Protein AF-A4J7V1-F1 (afdb_monomer_lite)

Organism: Desulforamulus reducens (strain ATCC BAA-1160 / DSM 100696 / MI-1) (NCBI:txid349161)

pLDDT: mean 93.11, std 5.17, range [64.94, 97.19]

Secondary structure (DSSP, 8-state):
---TT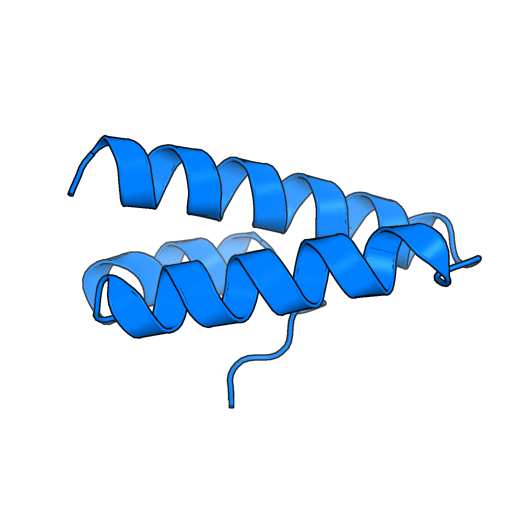S-HHHHHHHGGGS-HHHHHHHHHHHHHHHHH---HHHHHHHHHHHHHHHHHHHT-

Radius of gyration: 10.68 Å; chains: 1; bounding box: 26×17×29 Å

Structure (mmCIF, N/CA/C/O backbone):
data_AF-A4J7V1-F1
#
_entry.id   AF-A4J7V1-F1
#
loop_
_atom_site.group_PDB
_atom_site.id
_atom_site.type_symbol
_atom_site.label_atom_id
_atom_site.label_alt_id
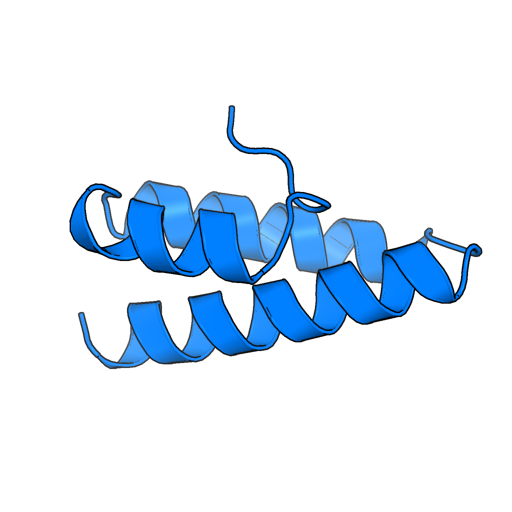_atom_site.label_comp_id
_atom_site.label_asym_id
_atom_site.label_entity_id
_atom_site.label_seq_id
_atom_site.pdbx_PDB_ins_code
_atom_site.Cartn_x
_atom_site.Cartn_y
_atom_site.Cartn_z
_atom_site.occupancy
_atom_site.B_iso_or_equiv
_atom_site.auth_seq_id
_atom_site.auth_comp_id
_atom_site.auth_asym_id
_atom_site.auth_atom_id
_atom_site.pdbx_PDB_model_num
ATOM 1 N N . MET A 1 1 ? -9.170 -7.995 -3.533 1.00 64.94 1 MET A N 1
ATOM 2 C CA . MET A 1 1 ? -7.851 -7.446 -3.168 1.00 64.94 1 MET A CA 1
ATOM 3 C C . MET A 1 1 ? -7.797 -6.023 -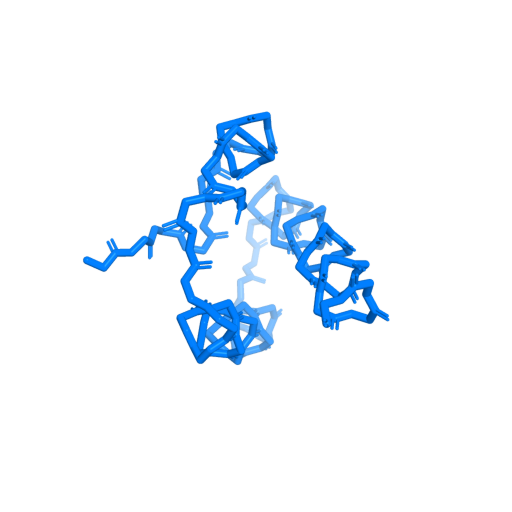3.686 1.00 64.94 1 MET A C 1
ATOM 5 O O . MET A 1 1 ? -8.190 -5.806 -4.831 1.00 64.94 1 MET A O 1
ATOM 9 N N . LEU A 1 2 ? -7.461 -5.063 -2.823 1.00 82.12 2 LEU A N 1
ATOM 10 C CA . LEU A 1 2 ? -7.275 -3.664 -3.220 1.00 82.12 2 LEU A CA 1
ATOM 11 C C . LEU A 1 2 ? -6.042 -3.554 -4.111 1.00 82.12 2 LEU A C 1
ATOM 13 O O . LEU A 1 2 ? -5.103 -4.321 -3.946 1.00 82.12 2 LEU A O 1
ATOM 17 N N . SER A 1 3 ? -6.052 -2.631 -5.070 1.00 88.69 3 SER A N 1
ATOM 18 C CA . SER A 1 3 ? -4.881 -2.426 -5.919 1.00 88.69 3 SER A CA 1
ATOM 19 C C . SER A 1 3 ? -3.898 -1.465 -5.239 1.00 88.69 3 SER A C 1
ATOM 21 O O . SER A 1 3 ? -4.293 -0.335 -4.945 1.00 88.69 3 SER A O 1
ATOM 23 N N . PRO A 1 4 ? -2.612 -1.832 -5.097 1.00 88.81 4 PRO A N 1
ATOM 24 C CA . PRO A 1 4 ? -1.553 -0.935 -4.619 1.00 88.81 4 PRO A CA 1
ATOM 25 C C . PRO A 1 4 ? -1.407 0.355 -5.441 1.00 88.81 4 PRO A C 1
ATOM 27 O O . PRO A 1 4 ? -0.954 1.379 -4.936 1.00 88.81 4 PRO A O 1
ATOM 30 N N . GLN A 1 5 ? -1.805 0.320 -6.718 1.00 90.31 5 GLN A N 1
ATOM 31 C CA . GLN A 1 5 ? -1.672 1.427 -7.674 1.00 90.31 5 GLN A CA 1
ATOM 32 C C . GLN A 1 5 ? -2.974 2.218 -7.880 1.00 90.31 5 GLN A C 1
ATOM 34 O O . GLN A 1 5 ? -3.080 2.998 -8.836 1.00 90.31 5 GLN A O 1
ATOM 39 N N . MET A 1 6 ? -3.979 1.993 -7.026 1.00 93.88 6 MET A N 1
ATOM 40 C CA . MET A 1 6 ? -5.246 2.717 -7.100 1.00 93.88 6 MET A CA 1
ATOM 41 C C . MET A 1 6 ? -5.052 4.224 -6.912 1.00 93.88 6 MET A C 1
ATOM 43 O O . MET A 1 6 ? -4.019 4.670 -6.407 1.00 93.88 6 MET A O 1
ATOM 47 N N . ASP A 1 7 ? -6.040 5.016 -7.330 1.00 94.25 7 ASP A N 1
ATOM 48 C CA . ASP A 1 7 ? -5.956 6.463 -7.161 1.00 94.25 7 ASP A CA 1
ATOM 49 C C . ASP A 1 7 ? -5.893 6.815 -5.658 1.00 94.25 7 ASP A C 1
ATOM 51 O O . ASP A 1 7 ? -6.738 6.344 -4.886 1.00 94.25 7 ASP A O 1
ATOM 55 N N . PRO A 1 8 ? -4.945 7.664 -5.216 1.00 94.81 8 PRO A N 1
ATOM 56 C CA . PRO A 1 8 ? -4.825 8.051 -3.810 1.00 94.81 8 PRO A CA 1
ATOM 5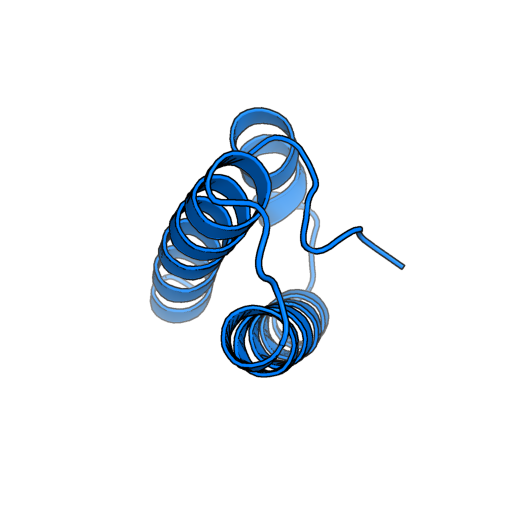7 C C . PRO A 1 8 ? -6.105 8.648 -3.210 1.00 94.81 8 PRO A C 1
ATOM 59 O O . PRO A 1 8 ? -6.337 8.564 -2.001 1.00 94.81 8 PRO A O 1
ATOM 62 N N . LYS A 1 9 ? -6.965 9.267 -4.030 1.00 94.44 9 LYS A N 1
ATOM 63 C CA . LYS A 1 9 ? -8.269 9.775 -3.583 1.00 94.44 9 LYS A CA 1
ATOM 64 C C . LYS A 1 9 ? -9.239 8.642 -3.289 1.00 94.44 9 LYS A C 1
ATOM 66 O O . LYS A 1 9 ? -9.954 8.718 -2.296 1.00 94.44 9 LYS A O 1
ATOM 71 N N . GLU A 1 10 ? -9.261 7.612 -4.128 1.00 94.50 10 GLU A N 1
ATOM 72 C CA . GLU A 1 10 ? -10.095 6.430 -3.910 1.00 94.50 10 GLU A CA 1
ATOM 73 C C . GLU A 1 10 ? -9.643 5.688 -2.655 1.00 94.50 10 GLU A C 1
ATOM 75 O O . GLU A 1 10 ? -10.479 5.355 -1.819 1.00 94.50 10 GLU A O 1
ATOM 80 N N . LEU A 1 11 ? -8.330 5.518 -2.459 1.00 94.56 11 LEU A N 1
ATOM 81 C CA . LEU A 1 11 ? -7.794 4.869 -1.263 1.00 94.56 11 LEU A CA 1
ATOM 82 C C . LEU A 1 11 ? -8.261 5.577 0.013 1.00 94.56 11 LEU A C 1
ATOM 84 O O . LEU A 1 11 ? -8.813 4.933 0.899 1.00 94.56 11 LEU A O 1
ATOM 88 N N . LYS A 1 12 ? -8.134 6.910 0.083 1.00 94.19 12 LYS A N 1
ATOM 89 C CA . LYS A 1 12 ? -8.598 7.711 1.235 1.00 94.19 12 LYS A CA 1
ATOM 90 C C . LYS A 1 12 ? -10.076 7.510 1.566 1.00 94.19 12 LYS A C 1
ATOM 92 O O . LYS A 1 12 ? -10.436 7.566 2.737 1.00 94.19 12 LYS A O 1
ATOM 97 N N . LEU A 1 13 ? -10.924 7.308 0.557 1.00 94.25 13 LEU A N 1
ATOM 98 C CA . LEU A 1 13 ? -12.351 7.040 0.757 1.00 94.25 13 LEU A CA 1
ATOM 99 C C . LEU A 1 13 ? -12.602 5.639 1.322 1.00 94.25 13 LEU A C 1
ATOM 101 O O . LEU A 1 13 ? -13.586 5.443 2.032 1.00 94.25 13 LEU A O 1
ATOM 105 N N . LEU A 1 14 ? -11.723 4.684 1.018 1.00 92.75 14 LEU A N 1
ATOM 106 C CA . LEU A 1 14 ? -11.832 3.307 1.484 1.00 92.75 14 LEU A CA 1
ATOM 107 C C . LEU A 1 14 ? -11.220 3.098 2.870 1.00 92.75 14 LEU A C 1
ATOM 109 O O . LEU A 1 14 ? -11.756 2.274 3.598 1.00 92.75 14 LEU A O 1
ATOM 113 N N . ILE A 1 15 ? -10.186 3.856 3.268 1.00 93.00 15 ILE A N 1
ATOM 114 C CA . ILE A 1 15 ? -9.504 3.734 4.579 1.00 93.00 15 ILE A CA 1
ATOM 115 C C . ILE A 1 15 ? -10.473 3.517 5.762 1.00 93.00 15 ILE A C 1
ATOM 117 O O . ILE A 1 15 ? -10.253 2.579 6.525 1.00 93.00 15 ILE A O 1
ATOM 121 N N . PRO A 1 16 ? -11.563 4.298 5.935 1.00 92.62 16 PRO A N 1
ATOM 122 C CA . PRO A 1 16 ? -12.466 4.129 7.080 1.00 92.62 16 PRO A CA 1
ATOM 123 C C . PRO A 1 16 ? -13.239 2.802 7.096 1.00 92.62 16 PRO A C 1
ATOM 125 O O . PRO A 1 16 ? -13.855 2.468 8.103 1.00 92.62 16 PRO A O 1
ATOM 128 N N . LEU A 1 17 ? -13.266 2.087 5.972 1.00 92.56 17 LEU A N 1
ATOM 129 C CA . LEU A 1 17 ? -13.982 0.828 5.776 1.00 92.56 17 LEU A CA 1
ATOM 130 C C . LEU A 1 17 ? -13.053 -0.392 5.838 1.00 92.56 17 LEU A C 1
ATOM 132 O O . LEU A 1 17 ? -13.546 -1.517 5.791 1.00 92.56 17 LEU A O 1
ATOM 136 N N . LEU A 1 18 ? -11.735 -0.181 5.905 1.00 91.06 18 LEU A N 1
ATOM 137 C CA . LEU A 1 18 ? -10.743 -1.252 5.935 1.00 91.06 18 LEU A CA 1
ATOM 138 C C . LEU A 1 18 ? -10.393 -1.627 7.366 1.00 91.06 18 LEU A C 1
ATOM 140 O O . LEU A 1 18 ? -10.293 -0.759 8.241 1.00 91.06 18 LEU A O 1
ATOM 144 N N . ALA A 1 19 ? -10.173 -2.922 7.591 1.00 93.50 19 ALA A N 1
ATOM 145 C CA . ALA A 1 19 ? -9.550 -3.370 8.819 1.00 93.50 19 ALA A CA 1
ATOM 146 C C . ALA A 1 19 ? -8.070 -2.967 8.823 1.00 93.50 19 ALA A C 1
ATOM 148 O O . ALA A 1 19 ? -7.447 -2.760 7.779 1.00 93.50 19 ALA A O 1
ATOM 149 N N . LYS A 1 20 ? -7.491 -2.864 10.021 1.00 93.94 20 LYS A N 1
ATOM 150 C CA . LYS A 1 20 ? -6.070 -2.537 10.179 1.00 93.94 20 LYS A CA 1
ATOM 151 C C . LYS A 1 20 ? -5.164 -3.540 9.458 1.00 93.94 20 LYS A C 1
ATOM 153 O O . LYS A 1 20 ? -4.240 -3.122 8.771 1.00 93.94 20 LYS A O 1
ATOM 158 N N . GLU A 1 21 ? -5.486 -4.827 9.561 1.00 94.25 21 GLU A N 1
ATOM 159 C CA . GLU A 1 21 ? -4.770 -5.915 8.883 1.00 94.25 21 GLU A CA 1
ATOM 160 C C . GLU A 1 21 ? -4.769 -5.759 7.355 1.00 94.25 21 GLU A C 1
ATOM 162 O O . GLU A 1 21 ? -3.714 -5.858 6.737 1.00 94.25 21 GLU A O 1
ATOM 167 N N . ASP A 1 22 ? -5.903 -5.383 6.751 1.00 93.69 22 ASP A N 1
ATOM 168 C CA . ASP A 1 22 ? -5.996 -5.161 5.302 1.00 93.69 22 ASP A CA 1
ATOM 169 C C . ASP A 1 22 ? -5.086 -4.011 4.838 1.00 93.69 22 ASP A C 1
ATOM 171 O O . ASP A 1 22 ? -4.524 -4.042 3.742 1.00 93.69 22 ASP A O 1
ATOM 175 N N . MET A 1 23 ? -4.955 -2.966 5.663 1.00 94.75 23 MET A N 1
ATOM 176 C CA . MET A 1 23 ? -4.080 -1.828 5.373 1.00 94.75 23 MET A CA 1
ATOM 177 C C . MET A 1 23 ? -2.601 -2.189 5.523 1.00 94.75 23 MET A C 1
ATOM 179 O O . MET A 1 23 ? -1.787 -1.725 4.728 1.00 94.75 23 MET A O 1
ATOM 183 N N . GLU A 1 24 ? -2.253 -3.006 6.519 1.00 95.44 24 GLU A N 1
ATOM 184 C CA . GLU A 1 24 ? -0.889 -3.505 6.730 1.00 95.44 24 GLU A CA 1
ATOM 185 C C . GLU A 1 24 ? -0.454 -4.449 5.597 1.00 95.44 24 GLU A C 1
ATOM 187 O O . GLU A 1 24 ? 0.656 -4.313 5.078 1.00 95.44 24 GLU A O 1
ATOM 192 N N . ASP A 1 25 ? -1.344 -5.338 5.149 1.00 95.31 25 ASP A N 1
ATOM 193 C CA . ASP A 1 25 ? -1.103 -6.213 3.998 1.00 95.31 25 ASP A CA 1
ATOM 194 C C . ASP A 1 25 ? -0.901 -5.400 2.710 1.00 95.31 25 ASP A C 1
ATOM 196 O O . ASP A 1 25 ? 0.062 -5.623 1.972 1.00 95.31 25 ASP A O 1
ATOM 200 N N . LEU A 1 26 ? -1.750 -4.394 2.467 1.00 95.44 26 LEU A N 1
ATOM 201 C CA . LEU A 1 26 ? -1.617 -3.509 1.307 1.00 95.44 26 LEU A CA 1
ATOM 202 C C . LEU A 1 26 ? -0.325 -2.680 1.353 1.00 95.44 26 LEU A C 1
ATOM 204 O O . LEU A 1 26 ? 0.324 -2.485 0.324 1.00 95.44 26 LEU A O 1
ATOM 208 N N . LEU A 1 27 ? 0.065 -2.198 2.536 1.00 96.06 27 LEU A N 1
ATOM 209 C CA . LEU A 1 27 ? 1.315 -1.465 2.730 1.00 96.06 27 LEU A CA 1
ATOM 210 C C . LEU A 1 27 ? 2.525 -2.340 2.381 1.00 96.06 27 LEU A C 1
ATOM 212 O O . LEU A 1 27 ? 3.432 -1.884 1.686 1.00 96.06 27 LEU A O 1
ATOM 216 N N . LYS A 1 28 ? 2.506 -3.609 2.796 1.00 95.88 28 LYS A N 1
ATOM 217 C CA . LYS A 1 28 ? 3.556 -4.573 2.462 1.00 95.88 28 LYS A CA 1
ATOM 218 C C . LYS A 1 28 ? 3.651 -4.820 0.954 1.00 95.88 28 LYS A C 1
ATOM 220 O O . LYS A 1 28 ? 4.752 -4.827 0.411 1.00 95.88 28 LYS A O 1
ATOM 225 N N . G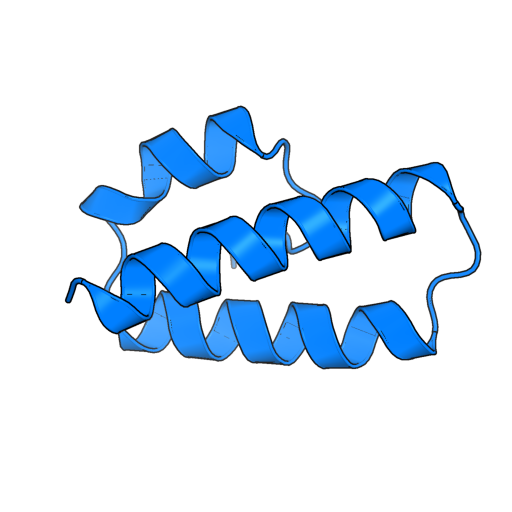LU A 1 29 ? 2.517 -4.968 0.267 1.00 95.31 29 GLU A N 1
ATOM 226 C CA . GLU A 1 29 ? 2.500 -5.091 -1.198 1.00 95.31 29 GLU A CA 1
ATOM 227 C C . GLU A 1 29 ? 3.079 -3.849 -1.893 1.00 95.31 29 GLU A C 1
ATOM 229 O O . GLU A 1 29 ? 3.818 -3.971 -2.872 1.00 95.31 29 GLU A O 1
ATOM 234 N N . ILE A 1 30 ? 2.769 -2.647 -1.395 1.00 95.88 30 ILE A N 1
ATOM 235 C CA . ILE A 1 30 ? 3.323 -1.394 -1.925 1.00 95.88 30 ILE A CA 1
ATOM 236 C C . ILE A 1 30 ? 4.841 -1.344 -1.738 1.00 95.88 30 ILE A C 1
ATOM 238 O O . ILE A 1 30 ? 5.552 -0.998 -2.684 1.00 95.88 30 ILE A O 1
ATOM 242 N N . ASP A 1 31 ? 5.336 -1.706 -0.554 1.00 95.44 31 ASP A N 1
ATOM 243 C CA . ASP A 1 31 ? 6.770 -1.744 -0.271 1.00 95.44 31 ASP A CA 1
ATOM 244 C C . ASP A 1 31 ? 7.503 -2.699 -1.209 1.00 95.44 31 ASP A C 1
ATOM 246 O O . ASP A 1 31 ? 8.531 -2.326 -1.776 1.00 95.44 31 ASP A O 1
ATOM 250 N N . ASP A 1 32 ? 6.954 -3.889 -1.452 1.00 95.38 32 ASP A N 1
ATOM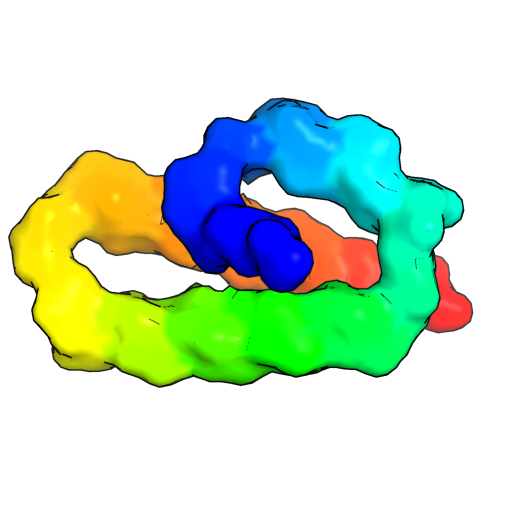 251 C CA . ASP A 1 32 ? 7.527 -4.827 -2.413 1.00 95.38 32 ASP A CA 1
ATOM 252 C C . ASP A 1 32 ? 7.537 -4.228 -3.830 1.00 95.38 32 ASP A C 1
ATOM 254 O O . ASP A 1 32 ? 8.566 -4.252 -4.507 1.00 95.38 32 ASP A O 1
ATOM 258 N N . LEU A 1 33 ? 6.434 -3.618 -4.276 1.00 94.56 33 LEU A N 1
ATOM 259 C CA . LEU A 1 33 ? 6.307 -3.068 -5.630 1.00 94.56 33 LEU A CA 1
ATOM 260 C C . LEU A 1 33 ? 7.238 -1.886 -5.911 1.00 94.56 33 LEU A C 1
ATOM 262 O O . LEU A 1 33 ? 7.747 -1.782 -7.028 1.00 94.56 33 LEU A O 1
ATOM 266 N N . ILE A 1 34 ? 7.500 -1.021 -4.927 1.00 94.44 34 ILE A N 1
ATOM 267 C CA . ILE A 1 34 ? 8.401 0.133 -5.089 1.00 94.44 34 ILE A CA 1
ATOM 268 C C . ILE A 1 34 ? 9.807 -0.305 -5.531 1.00 94.44 34 ILE A C 1
ATOM 270 O O . ILE A 1 34 ? 10.468 0.421 -6.272 1.00 94.44 34 ILE A O 1
ATOM 274 N N . HIS A 1 35 ? 10.261 -1.497 -5.132 1.00 91.69 35 HIS A N 1
ATOM 275 C CA . HIS A 1 35 ? 11.585 -2.008 -5.502 1.00 91.69 35 HIS A CA 1
ATOM 276 C C . HIS A 1 35 ? 11.689 -2.447 -6.969 1.00 91.69 35 HIS A C 1
ATOM 278 O O . HIS A 1 35 ? 12.793 -2.478 -7.517 1.00 91.69 35 HIS A O 1
ATOM 284 N N . TYR A 1 36 ? 10.567 -2.803 -7.602 1.00 92.75 36 TYR A N 1
ATOM 285 C CA . TYR A 1 36 ? 10.545 -3.374 -8.954 1.00 92.75 36 TYR A CA 1
ATOM 286 C C . TYR A 1 36 ? 9.894 -2.461 -9.996 1.00 92.75 36 TYR A C 1
ATOM 288 O O . TYR A 1 36 ? 10.103 -2.663 -11.194 1.00 92.75 36 TYR A O 1
ATOM 296 N N . GLU A 1 37 ? 9.103 -1.476 -9.571 1.00 93.75 37 GLU A N 1
ATOM 297 C CA . GLU A 1 37 ? 8.404 -0.563 -10.468 1.00 93.75 37 GLU A CA 1
ATOM 298 C C . GLU A 1 37 ? 9.383 0.423 -11.128 1.00 93.75 37 GLU A C 1
ATOM 300 O O . GLU A 1 37 ? 10.212 1.055 -10.477 1.00 93.75 37 GLU A O 1
ATOM 305 N N . GLN A 1 38 ? 9.294 0.540 -12.453 1.00 92.31 38 GLN A N 1
ATOM 306 C CA . GLN A 1 38 ? 10.170 1.397 -13.265 1.00 92.31 38 GLN A CA 1
ATOM 307 C C . GLN A 1 38 ? 9.416 2.588 -13.858 1.00 92.31 38 GLN A C 1
ATOM 309 O O . GLN A 1 38 ? 10.028 3.557 -14.313 1.00 92.31 38 GLN A O 1
ATOM 314 N N . ASP A 1 39 ? 8.085 2.529 -13.864 1.00 95.88 39 ASP A N 1
ATOM 315 C CA . ASP A 1 39 ? 7.244 3.624 -14.313 1.00 95.88 39 ASP A CA 1
ATOM 316 C C . ASP A 1 39 ? 7.154 4.696 -13.220 1.00 95.88 39 ASP A C 1
ATOM 318 O O . ASP A 1 39 ? 6.589 4.478 -12.147 1.00 95.88 39 ASP A O 1
ATOM 322 N N . ALA A 1 40 ? 7.690 5.885 -13.506 1.00 93.06 40 ALA A N 1
ATOM 323 C CA . ALA A 1 40 ? 7.720 6.996 -12.558 1.00 93.06 40 ALA A CA 1
ATOM 324 C C . ALA A 1 40 ? 6.320 7.436 -12.090 1.00 93.06 40 ALA A C 1
ATOM 326 O O . ALA A 1 40 ? 6.153 7.811 -10.932 1.00 93.06 40 ALA A O 1
ATOM 327 N N . HIS A 1 41 ? 5.304 7.375 -12.957 1.00 92.94 41 HIS A N 1
ATOM 328 C CA . HIS A 1 41 ? 3.932 7.728 -12.589 1.00 92.94 41 HIS A CA 1
ATOM 329 C C . HIS A 1 41 ? 3.334 6.709 -11.618 1.00 92.94 41 HIS A C 1
ATOM 331 O O . HIS A 1 41 ? 2.655 7.093 -10.664 1.00 92.94 41 HIS A O 1
ATOM 337 N N . LYS A 1 42 ? 3.583 5.416 -11.834 1.00 94.00 42 LYS A N 1
ATOM 338 C CA . LYS A 1 42 ? 3.152 4.366 -10.902 1.00 94.00 42 LYS A CA 1
ATOM 339 C C . LYS A 1 42 ? 3.915 4.439 -9.586 1.00 94.00 42 LYS A C 1
ATOM 341 O O . LYS A 1 42 ? 3.295 4.331 -8.534 1.00 94.00 42 LYS A O 1
ATOM 346 N N . LEU A 1 43 ? 5.218 4.708 -9.642 1.00 94.94 43 LEU A N 1
ATOM 347 C CA . LEU A 1 43 ? 6.066 4.893 -8.468 1.00 94.94 43 LEU A CA 1
ATOM 348 C C . LEU A 1 43 ? 5.547 6.034 -7.579 1.00 94.94 43 LEU A C 1
ATOM 350 O O . LEU A 1 43 ? 5.403 5.860 -6.374 1.00 94.94 43 LEU A O 1
ATOM 354 N N . MET A 1 44 ? 5.189 7.176 -8.180 1.00 95.12 44 MET A N 1
ATOM 355 C CA . MET A 1 44 ? 4.577 8.295 -7.454 1.00 95.12 44 MET A CA 1
ATOM 356 C C . MET A 1 44 ? 3.283 7.879 -6.747 1.00 95.12 44 MET A C 1
ATOM 358 O O . MET A 1 44 ? 3.116 8.176 -5.569 1.00 95.12 44 MET A O 1
ATOM 362 N N . ARG A 1 45 ? 2.397 7.134 -7.423 1.00 95.44 45 ARG A N 1
ATOM 363 C CA . ARG A 1 45 ? 1.156 6.640 -6.798 1.00 95.44 45 ARG A CA 1
ATOM 364 C C . ARG A 1 45 ? 1.422 5.679 -5.646 1.00 95.44 45 ARG A C 1
ATOM 366 O O . ARG A 1 45 ? 0.737 5.757 -4.634 1.00 95.44 45 ARG A O 1
ATOM 373 N N . LEU A 1 46 ? 2.396 4.782 -5.794 1.00 96.56 46 LEU A N 1
ATOM 374 C CA . LEU A 1 46 ? 2.790 3.855 -4.733 1.00 96.56 46 LEU A CA 1
ATOM 375 C C . LEU A 1 46 ? 3.285 4.619 -3.498 1.00 96.56 46 LEU A C 1
ATOM 377 O O . LEU A 1 46 ? 2.856 4.311 -2.391 1.00 96.56 46 LEU A O 1
ATOM 381 N N . PHE A 1 47 ? 4.110 5.656 -3.676 1.00 96.69 47 PHE A N 1
ATOM 382 C CA . PHE A 1 47 ? 4.555 6.504 -2.566 1.00 96.69 47 PHE A CA 1
ATOM 383 C C . PHE A 1 47 ? 3.410 7.278 -1.905 1.00 96.69 47 PHE A C 1
ATOM 385 O O . PHE A 1 47 ? 3.328 7.295 -0.678 1.00 96.69 47 PHE A O 1
ATOM 392 N N . ASP A 1 48 ? 2.505 7.864 -2.692 1.00 96.75 48 ASP A N 1
ATOM 393 C CA . ASP A 1 48 ? 1.329 8.557 -2.155 1.00 96.75 48 ASP A CA 1
ATOM 394 C C . ASP A 1 48 ? 0.455 7.599 -1.326 1.00 96.75 48 ASP A C 1
ATOM 396 O O . ASP A 1 48 ? 0.041 7.919 -0.209 1.00 96.75 48 ASP A O 1
ATOM 400 N N . ASN A 1 49 ? 0.193 6.400 -1.855 1.00 96.38 49 ASN A N 1
ATOM 401 C CA . ASN A 1 49 ? -0.611 5.380 -1.185 1.00 96.38 49 ASN A CA 1
ATOM 402 C C . ASN A 1 49 ? 0.073 4.854 0.081 1.00 96.38 49 ASN A C 1
ATOM 404 O O . ASN A 1 49 ? -0.596 4.686 1.101 1.00 96.38 49 ASN A O 1
ATOM 408 N N . LYS A 1 50 ? 1.398 4.672 0.048 1.00 96.56 50 LYS A N 1
ATOM 409 C CA . LYS A 1 50 ? 2.205 4.333 1.224 1.00 96.56 50 LYS A CA 1
ATOM 410 C C . LYS A 1 50 ? 2.027 5.363 2.337 1.00 96.56 50 LYS A C 1
ATOM 412 O O . LYS A 1 50 ? 1.668 4.992 3.449 1.00 96.56 50 LYS A O 1
ATOM 417 N N . GLU A 1 51 ? 2.201 6.650 2.036 1.00 97.19 51 GLU A N 1
ATOM 418 C CA . GLU A 1 51 ? 2.065 7.720 3.033 1.00 97.19 51 GLU A CA 1
ATOM 419 C C . GLU A 1 51 ? 0.650 7.763 3.637 1.00 97.19 51 GLU A C 1
ATOM 421 O O . GLU A 1 51 ? 0.475 7.989 4.838 1.00 97.19 51 GLU A O 1
ATOM 426 N N . ILE A 1 52 ? -0.379 7.540 2.813 1.00 96.12 52 ILE A N 1
ATOM 427 C CA . ILE A 1 52 ? -1.775 7.482 3.264 1.00 96.12 52 ILE A CA 1
ATOM 428 C C . ILE A 1 52 ? -1.984 6.328 4.246 1.00 96.12 52 ILE A C 1
ATOM 430 O O . ILE A 1 52 ? -2.579 6.541 5.304 1.00 96.12 52 ILE A O 1
ATOM 434 N N . LEU A 1 53 ? -1.499 5.132 3.907 1.00 95.62 53 LEU A N 1
ATOM 435 C CA . LEU A 1 53 ? -1.644 3.937 4.736 1.00 95.62 53 LEU A CA 1
ATOM 436 C C . LEU A 1 53 ? -0.856 4.059 6.036 1.00 95.62 53 LEU A C 1
ATOM 438 O O . LEU A 1 53 ? -1.420 3.823 7.098 1.00 95.62 53 LEU A O 1
ATOM 442 N N . GLU A 1 54 ? 0.400 4.508 5.986 1.00 96.12 54 GLU A N 1
ATOM 443 C CA . GLU A 1 54 ? 1.219 4.726 7.183 1.00 96.12 54 GLU A CA 1
ATOM 444 C C . GLU A 1 54 ? 0.546 5.706 8.151 1.00 96.12 54 GLU A C 1
ATOM 446 O O . GLU A 1 54 ? 0.491 5.462 9.358 1.00 96.12 54 GLU A O 1
ATOM 451 N N . LYS A 1 55 ? -0.023 6.806 7.641 1.00 95.75 55 LYS A N 1
ATOM 452 C CA . LYS A 1 55 ? -0.798 7.737 8.472 1.00 95.75 55 LYS A CA 1
ATOM 453 C C . LYS A 1 55 ? -2.042 7.067 9.045 1.00 95.75 55 LYS A C 1
ATOM 455 O O . LYS A 1 55 ? -2.286 7.191 10.240 1.00 95.75 55 LYS A O 1
ATOM 460 N N . ALA A 1 56 ? -2.818 6.366 8.224 1.00 93.88 56 ALA A N 1
ATOM 461 C CA . ALA A 1 56 ? -4.040 5.707 8.670 1.00 93.88 56 ALA A CA 1
ATOM 462 C C . ALA A 1 56 ? -3.772 4.667 9.769 1.00 93.88 56 ALA A C 1
ATOM 464 O O . ALA A 1 56 ? -4.430 4.702 10.803 1.00 93.88 56 ALA A O 1
ATOM 465 N N . ILE A 1 57 ? -2.765 3.810 9.584 1.00 94.12 57 ILE A N 1
ATOM 466 C CA . ILE A 1 57 ? -2.353 2.765 10.533 1.00 94.12 57 ILE A CA 1
ATOM 467 C C . ILE A 1 57 ? -1.876 3.374 11.859 1.00 94.12 57 ILE A C 1
ATOM 469 O O . ILE A 1 57 ? -2.217 2.861 12.924 1.00 94.12 57 ILE A O 1
ATOM 473 N N . ASN A 1 58 ? -1.127 4.482 11.814 1.00 92.44 58 ASN A N 1
ATOM 474 C CA . ASN A 1 58 ? -0.656 5.184 13.016 1.00 92.44 58 ASN A CA 1
ATOM 475 C C . ASN A 1 58 ? -1.785 5.864 13.815 1.00 92.44 58 ASN A C 1
ATOM 477 O O . ASN A 1 58 ? -1.609 6.149 14.999 1.00 92.44 58 ASN A O 1
ATOM 481 N N . HIS A 1 59 ? -2.925 6.143 13.178 1.00 85.75 59 HIS A N 1
ATOM 482 C CA . HIS A 1 59 ? -4.098 6.777 13.787 1.00 85.75 59 HIS A CA 1
ATOM 483 C C . HIS A 1 59 ? -5.216 5.781 14.172 1.00 85.75 59 HIS A C 1
ATOM 485 O O . HIS A 1 59 ? -6.284 6.230 14.592 1.00 85.75 59 HIS A O 1
ATOM 491 N N . TYR A 1 60 ? -4.970 4.471 14.041 1.00 73.81 60 TYR A N 1
ATOM 492 C CA . TYR A 1 60 ? -5.909 3.365 14.292 1.00 73.81 60 TYR A CA 1
ATOM 493 C C . TYR A 1 60 ? -5.632 2.655 15.622 1.00 73.81 60 TYR A C 1
ATOM 495 O O . TYR A 1 60 ? -6.566 2.586 16.451 1.00 73.81 60 TYR A O 1
#

Sequence (60 aa):
MLSPQMDPKELKLLIPLLAKEDMEDLLKEIDDLIHYEQDAHKLMRLFDNKEILEKAINHY

Foldseek 3Di:
DDDLQDALVVLLVCLVVDDLVVLVVSLVVLVVCLVPDPDPSSNVSSVSSNVSSVVSNVVD